Protein AF-A0A292IJL7-F1 (afdb_monomer_lite)

Radius of gyration: 14.27 Å; chains: 1; bounding box: 36×31×49 Å

Foldseek 3Di:
DPDLVLLVVLLVVLLVLLCVFQVDLVSLLVLLVQLLPDPALVPGPGDSVSLVSLLCSLPVVVCLVSSVVVLVVLLVVLVVAPALVRSSVCCVVDVSSSSSLSSNQSNLRHVPSNDDPCSVVSNVSSSVSSVRSVVVVVVVD

Sequence (141 aa):
MSQSKNYQSNIDQATIIFNKVCFEYRMKLDFIKEVYESDGVANMDYKLSDLQEMMRLVCDLKNSSEAKIYFKKNLKIISECDGTDDILALFKRDQRTIDEFCISYLTFKHSYDFEDPERSTLNKIQNTIAKQIIDFLHSDK

InterPro domains:
  IPR015271 Protein of unknown function DUF1951 [PF09188] (14-137)
  IPR035947 MG354-like superfamily [G3DSA:1.10.3960.10] (6-140)
  IPR035947 MG354-like superfamily [SSF110009] (7-138)

Organism: NCBI:txid572419

Secondary structure (DSSP, 8-state):
--HHHHHHHHHHHHHHHHHHH--SHHHHHHHHHHHHH-SSGGGSSS-HHHHHHHHHHHH-GGGHHHHHHHHHHHHHHHHTSSSHHHHHHHHHH-HHHHHHHHHHHHHHHH-TT---TTHHHHHHHHHHHHHHHHHHHHHT-

pLDDT: mean 86.85, std 11.65, range [41.47, 97.19]

Structure (mmCIF, N/CA/C/O backbone):
data_AF-A0A292IJL7-F1
#
_entry.id   AF-A0A292IJL7-F1
#
loop_
_atom_site.group_PDB
_atom_site.id
_atom_site.type_symbol
_atom_site.label_atom_id
_atom_site.label_alt_id
_atom_site.label_comp_id
_atom_site.label_asym_id
_atom_site.label_entity_id
_atom_site.label_seq_id
_atom_site.pdbx_PDB_ins_code
_atom_site.Cartn_x
_atom_site.Cartn_y
_atom_site.Cartn_z
_atom_site.occupancy
_atom_site.B_iso_or_equiv
_atom_site.auth_seq_id
_atom_site.auth_comp_id
_atom_site.auth_asym_id
_atom_site.auth_atom_id
_atom_site.pdbx_PDB_model_num
ATOM 1 N N . MET A 1 1 ? -6.123 -0.435 29.360 1.00 41.47 1 MET A N 1
ATOM 2 C CA . MET A 1 1 ? -5.298 -1.280 28.467 1.00 41.47 1 MET A CA 1
ATOM 3 C C . MET A 1 1 ? -6.218 -2.044 27.516 1.00 41.47 1 MET A C 1
ATOM 5 O O . MET A 1 1 ? -6.725 -3.073 27.936 1.00 41.47 1 MET A O 1
ATOM 9 N N . SER A 1 2 ? -6.484 -1.567 26.290 1.00 44.88 2 SER A N 1
ATOM 10 C CA . SER A 1 2 ? -7.103 -2.429 25.248 1.00 44.88 2 SER A CA 1
ATOM 11 C C . SER A 1 2 ? -7.140 -1.874 23.812 1.00 44.88 2 SER A C 1
ATOM 13 O O . SER A 1 2 ? -7.439 -2.659 22.919 1.00 44.88 2 SER A O 1
ATOM 15 N N . GLN A 1 3 ? -6.834 -0.596 23.546 1.00 48.75 3 GLN A N 1
ATOM 16 C CA . GLN A 1 3 ? -7.019 -0.027 22.195 1.00 48.75 3 GLN A CA 1
ATOM 17 C C . GLN A 1 3 ? -6.051 -0.625 21.153 1.00 48.75 3 GLN A C 1
ATOM 19 O O . GLN A 1 3 ? -6.509 -1.174 20.154 1.00 48.75 3 GLN A O 1
ATOM 24 N N . SER A 1 4 ? -4.757 -0.747 21.481 1.00 52.81 4 SER A N 1
ATOM 25 C CA . SER A 1 4 ? -3.749 -1.252 20.529 1.00 52.81 4 SER A CA 1
ATOM 26 C C . SER A 1 4 ? -3.939 -2.709 20.073 1.00 52.81 4 SER A C 1
ATOM 28 O O . SER A 1 4 ? -3.457 -3.086 19.007 1.00 52.81 4 SER A O 1
ATOM 30 N N . LYS A 1 5 ? -4.621 -3.557 20.864 1.00 57.44 5 LYS A N 1
ATOM 31 C CA . LYS A 1 5 ? -4.929 -4.944 20.461 1.00 57.44 5 LYS A CA 1
ATOM 32 C C . LYS A 1 5 ? -6.023 -4.998 19.392 1.00 57.44 5 LYS A C 1
ATOM 34 O O . LYS A 1 5 ? -6.044 -5.942 18.610 1.00 57.44 5 LYS A O 1
ATOM 39 N N . ASN A 1 6 ? -6.912 -4.005 19.362 1.00 70.94 6 ASN A N 1
ATOM 40 C CA . ASN A 1 6 ? -8.004 -3.942 18.397 1.00 70.94 6 ASN A CA 1
ATOM 41 C C . ASN A 1 6 ? -7.479 -3.533 17.013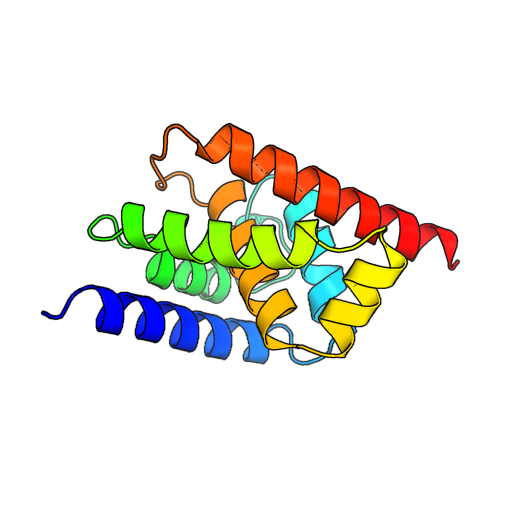 1.00 70.94 6 ASN A C 1
ATOM 43 O O . ASN A 1 6 ? -7.762 -4.195 16.020 1.00 70.94 6 ASN A O 1
ATOM 47 N N . TYR A 1 7 ? -6.599 -2.531 16.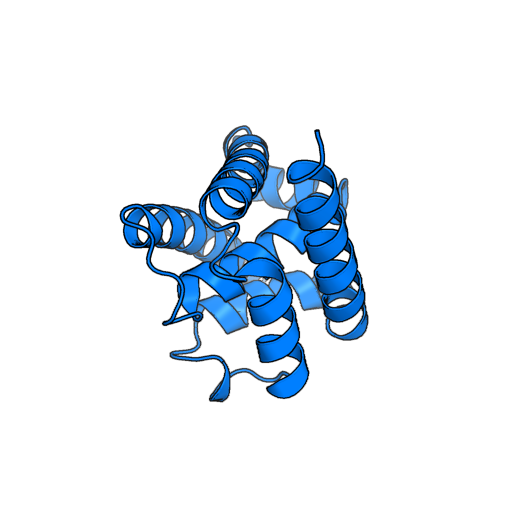958 1.00 80.00 7 TYR A N 1
ATOM 48 C CA . TYR A 1 7 ? -6.060 -2.063 15.683 1.00 80.00 7 TYR A CA 1
ATOM 49 C C . TYR A 1 7 ? -5.169 -3.092 14.974 1.00 80.00 7 TYR A C 1
ATOM 51 O O . TYR A 1 7 ? -5.310 -3.300 13.771 1.00 80.00 7 TYR A O 1
ATOM 59 N N . GLN A 1 8 ? -4.312 -3.810 15.714 1.00 83.44 8 GLN A N 1
ATOM 60 C CA . GLN A 1 8 ? -3.537 -4.915 15.133 1.00 83.44 8 GLN A CA 1
ATOM 61 C C . GLN A 1 8 ? -4.452 -5.995 14.538 1.00 83.44 8 GLN A C 1
ATOM 63 O O . GLN A 1 8 ? -4.216 -6.440 13.422 1.00 83.44 8 GLN A O 1
ATOM 68 N N . SER A 1 9 ? -5.521 -6.368 15.249 1.00 88.06 9 SER A N 1
ATOM 69 C CA . SER A 1 9 ? -6.512 -7.330 14.754 1.00 88.06 9 SER A CA 1
ATOM 70 C C . SER A 1 9 ? -7.187 -6.848 13.463 1.00 88.06 9 SER A C 1
ATOM 72 O O . SER A 1 9 ? -7.414 -7.647 12.558 1.00 88.06 9 SER A O 1
ATOM 74 N N . ASN A 1 10 ? -7.489 -5.553 13.347 1.00 89.31 10 ASN A N 1
ATOM 75 C CA . ASN A 1 10 ? -8.068 -4.989 12.126 1.00 89.31 10 ASN A CA 1
ATOM 76 C C . ASN A 1 10 ? -7.094 -5.035 10.944 1.00 89.31 10 ASN A C 1
ATOM 78 O O . ASN A 1 10 ? -7.500 -5.379 9.835 1.00 89.31 10 ASN A O 1
ATOM 82 N N . ILE A 1 11 ? -5.813 -4.738 11.178 1.00 89.62 11 ILE A N 1
ATOM 83 C CA . ILE A 1 11 ? -4.765 -4.872 10.159 1.00 89.62 11 ILE A CA 1
ATOM 84 C C . ILE A 1 11 ? -4.609 -6.330 9.730 1.00 89.62 11 ILE A C 1
ATOM 86 O O . ILE A 1 11 ? -4.537 -6.605 8.534 1.00 89.62 11 ILE A O 1
ATOM 90 N N . ASP A 1 12 ? -4.610 -7.270 10.674 1.00 91.12 12 ASP A N 1
ATOM 91 C CA . ASP A 1 12 ? -4.512 -8.697 10.365 1.00 91.12 12 ASP A CA 1
ATOM 92 C C . ASP A 1 12 ? -5.708 -9.150 9.503 1.00 91.12 12 ASP A C 1
ATOM 94 O O . ASP A 1 12 ? -5.531 -9.850 8.506 1.00 91.12 12 ASP A O 1
ATOM 98 N N . GLN A 1 13 ? -6.925 -8.689 9.814 1.00 93.12 13 GLN A N 1
ATOM 99 C CA . GLN A 1 13 ? -8.119 -8.967 9.005 1.00 93.12 13 GLN A CA 1
ATOM 100 C C . GLN A 1 13 ? -8.045 -8.339 7.608 1.00 93.12 13 GLN A C 1
ATOM 102 O O . GLN A 1 13 ? -8.325 -9.022 6.621 1.00 93.12 13 GLN A O 1
ATOM 107 N N . ALA A 1 14 ? -7.620 -7.078 7.501 1.00 93.75 14 ALA A N 1
ATOM 108 C CA . ALA A 1 14 ? -7.413 -6.417 6.214 1.00 93.75 14 ALA A CA 1
ATOM 109 C C . ALA A 1 14 ? -6.348 -7.146 5.377 1.00 93.75 14 ALA A C 1
ATOM 111 O O . ALA A 1 14 ? -6.524 -7.327 4.178 1.00 93.75 14 ALA A O 1
ATOM 112 N N . THR A 1 15 ? -5.298 -7.657 6.021 1.00 94.50 15 THR A N 1
ATOM 113 C CA . THR A 1 15 ? -4.228 -8.448 5.392 1.00 94.50 15 THR A CA 1
ATOM 114 C C . THR A 1 15 ? -4.729 -9.799 4.891 1.00 94.50 15 THR A C 1
ATOM 116 O O . THR A 1 15 ? -4.327 -10.251 3.820 1.00 94.50 15 THR A O 1
ATOM 119 N N . ILE A 1 16 ? -5.646 -10.443 5.617 1.00 95.56 16 ILE A N 1
ATOM 120 C CA . ILE A 1 16 ? -6.309 -11.671 5.158 1.00 95.56 16 ILE A CA 1
ATOM 121 C C . ILE A 1 16 ? -7.161 -11.399 3.913 1.00 95.56 16 ILE A C 1
ATOM 123 O O . ILE A 1 16 ? -7.168 -12.221 2.999 1.00 95.56 16 ILE A O 1
ATOM 127 N N . ILE A 1 17 ? -7.883 -10.276 3.862 1.00 96.25 17 ILE A N 1
ATOM 128 C CA . ILE A 1 17 ? -8.654 -9.888 2.670 1.00 96.25 17 ILE A CA 1
ATOM 129 C C . ILE A 1 17 ? -7.700 -9.582 1.514 1.00 96.25 17 ILE A C 1
ATOM 131 O O . ILE A 1 17 ? -7.849 -10.160 0.440 1.00 96.25 17 ILE A O 1
ATOM 135 N N . PHE A 1 18 ? -6.678 -8.760 1.755 1.00 97.19 18 PHE A N 1
ATOM 136 C CA . PHE A 1 18 ? -5.674 -8.396 0.761 1.00 97.19 18 PHE A CA 1
ATOM 137 C C . PHE A 1 18 ? -5.019 -9.627 0.133 1.00 97.19 18 PHE A C 1
ATOM 139 O O . PHE A 1 18 ? -5.021 -9.763 -1.083 1.00 97.19 18 PHE A O 1
ATOM 146 N N . ASN A 1 19 ? -4.547 -10.578 0.940 1.00 96.25 19 ASN A N 1
ATOM 147 C CA . ASN A 1 19 ? -3.881 -11.782 0.438 1.00 96.25 19 ASN A CA 1
ATOM 148 C C . ASN A 1 19 ? -4.827 -12.772 -0.268 1.00 96.25 19 ASN A C 1
ATOM 150 O O . ASN A 1 19 ? -4.348 -13.666 -0.961 1.00 96.25 19 ASN A O 1
ATOM 154 N N . LYS A 1 20 ? -6.156 -12.634 -0.140 1.00 95.06 20 LYS A N 1
ATOM 155 C CA . LYS A 1 20 ? -7.114 -13.363 -0.997 1.00 95.06 20 LYS A CA 1
ATOM 156 C C . LYS A 1 20 ? -7.229 -12.738 -2.386 1.00 95.06 20 LYS A C 1
ATOM 158 O O . LYS A 1 20 ? -7.506 -13.453 -3.343 1.00 95.06 20 LYS A O 1
ATOM 163 N N . VAL A 1 21 ? -7.049 -11.421 -2.476 1.00 93.06 21 VAL A N 1
ATOM 164 C CA . VAL A 1 21 ? -7.104 -10.654 -3.726 1.00 93.06 21 VAL A CA 1
ATOM 165 C C . VAL A 1 21 ? -5.757 -10.714 -4.455 1.00 93.06 21 VAL A C 1
ATOM 167 O O . VAL A 1 21 ? -5.718 -10.998 -5.646 1.00 93.06 21 VAL A O 1
ATOM 170 N N . CYS A 1 22 ? -4.658 -10.522 -3.725 1.00 94.81 22 CYS A N 1
ATOM 171 C CA . CYS A 1 22 ? -3.283 -10.460 -4.214 1.00 94.81 22 CYS A CA 1
ATOM 172 C C . CYS A 1 22 ? -2.430 -11.553 -3.553 1.00 94.81 22 CYS A C 1
ATOM 174 O O . CYS A 1 22 ? -1.640 -11.284 -2.648 1.00 94.81 22 CYS A O 1
ATOM 176 N N . PHE A 1 23 ? -2.604 -12.804 -3.985 1.00 91.88 23 PHE A N 1
ATOM 177 C CA . PHE A 1 23 ? -1.943 -13.959 -3.362 1.00 91.88 23 PHE A CA 1
ATOM 178 C C . PHE A 1 23 ? -0.491 -14.167 -3.829 1.00 91.88 23 PHE A C 1
ATOM 180 O O . PHE A 1 23 ? 0.302 -14.783 -3.117 1.00 91.88 23 PHE A O 1
ATOM 187 N N . GLU A 1 24 ? -0.112 -13.631 -4.993 1.00 93.69 24 GLU A N 1
ATOM 188 C CA . GLU A 1 24 ? 1.261 -13.676 -5.506 1.00 93.69 24 GLU A CA 1
ATOM 189 C C . GLU A 1 24 ? 2.000 -12.358 -5.292 1.00 93.69 24 GLU A C 1
ATOM 191 O O . GLU A 1 24 ? 1.431 -11.273 -5.397 1.00 93.69 24 GLU A O 1
ATOM 196 N N . TYR A 1 25 ? 3.318 -12.443 -5.092 1.00 92.69 25 TYR A N 1
ATOM 197 C CA . TYR A 1 25 ? 4.179 -11.268 -4.947 1.00 92.69 25 TYR A CA 1
ATOM 198 C C . TYR A 1 25 ? 4.036 -10.280 -6.114 1.00 92.69 25 TYR A C 1
ATOM 200 O O . TYR A 1 25 ? 3.972 -9.071 -5.897 1.00 92.69 25 TYR A O 1
ATOM 208 N N . ARG A 1 26 ? 3.932 -10.785 -7.351 1.00 93.00 26 ARG A N 1
ATOM 209 C CA . ARG A 1 26 ? 3.756 -9.936 -8.534 1.00 93.00 26 ARG A CA 1
ATOM 210 C C . ARG A 1 26 ? 2.449 -9.143 -8.479 1.00 93.00 26 ARG A C 1
ATOM 212 O O . ARG A 1 26 ? 2.479 -7.942 -8.724 1.00 93.00 26 ARG A O 1
ATOM 219 N N . MET A 1 27 ? 1.353 -9.779 -8.067 1.00 95.38 27 MET A N 1
ATOM 220 C CA . MET A 1 27 ? 0.052 -9.117 -7.919 1.00 95.38 27 MET A CA 1
ATOM 221 C C . MET A 1 27 ? 0.094 -7.991 -6.887 1.00 95.38 27 MET A C 1
ATOM 223 O O . MET A 1 27 ? -0.574 -6.982 -7.058 1.00 95.38 27 MET A O 1
ATOM 227 N N . LYS A 1 28 ? 0.905 -8.119 -5.830 1.00 96.31 28 LYS A N 1
ATOM 228 C CA . LYS A 1 28 ? 1.086 -7.046 -4.839 1.00 96.31 28 LYS A CA 1
ATOM 229 C C . LYS A 1 28 ? 1.794 -5.830 -5.441 1.00 96.31 28 LYS A C 1
ATOM 231 O O . LYS A 1 28 ? 1.426 -4.698 -5.148 1.00 96.31 28 LYS A O 1
ATOM 236 N N . LEU A 1 29 ? 2.777 -6.049 -6.314 1.00 95.69 29 LEU A N 1
ATOM 237 C CA . LEU A 1 29 ? 3.429 -4.960 -7.044 1.00 95.69 29 LEU A CA 1
ATOM 238 C C . LEU A 1 29 ? 2.486 -4.312 -8.068 1.00 95.69 29 LEU A C 1
ATOM 240 O O . LEU A 1 29 ? 2.439 -3.087 -8.165 1.00 95.69 29 LEU A O 1
ATOM 244 N N . ASP A 1 30 ? 1.699 -5.118 -8.783 1.00 94.88 30 ASP A N 1
ATOM 245 C CA . ASP A 1 30 ? 0.680 -4.613 -9.707 1.00 94.88 30 ASP A CA 1
ATOM 246 C C . ASP A 1 30 ? -0.424 -3.851 -8.946 1.00 94.88 30 ASP A C 1
ATOM 248 O O . ASP A 1 30 ? -0.880 -2.810 -9.399 1.00 94.88 30 ASP A O 1
ATOM 252 N N . PHE A 1 31 ? -0.777 -4.269 -7.728 1.00 96.75 31 PHE A N 1
ATOM 253 C CA . PHE A 1 31 ? -1.684 -3.527 -6.848 1.00 96.75 31 PHE A CA 1
ATOM 254 C C . PHE A 1 31 ? -1.150 -2.133 -6.489 1.00 96.75 31 PHE A C 1
ATOM 256 O O . PHE A 1 31 ? -1.900 -1.160 -6.531 1.00 96.75 31 PHE A O 1
ATOM 263 N N . ILE A 1 32 ? 0.143 -2.005 -6.165 1.00 96.44 32 ILE A N 1
ATOM 264 C CA . ILE A 1 32 ? 0.771 -0.696 -5.906 1.00 96.44 32 ILE A CA 1
ATOM 265 C C . ILE A 1 32 ? 0.642 0.210 -7.135 1.00 96.44 32 ILE A C 1
ATOM 267 O O . ILE A 1 32 ? 0.317 1.391 -6.994 1.00 96.44 32 ILE A O 1
ATOM 271 N N . LYS A 1 33 ? 0.857 -0.347 -8.331 1.00 95.00 33 LYS A N 1
ATOM 272 C CA . LYS A 1 33 ? 0.677 0.365 -9.598 1.00 95.00 33 LYS A CA 1
ATOM 273 C C . LYS A 1 33 ? -0.771 0.824 -9.792 1.00 95.00 33 LYS A C 1
ATOM 275 O O . LYS A 1 33 ? -0.998 2.005 -10.028 1.00 95.00 33 LYS A O 1
ATOM 280 N N . GLU A 1 34 ? -1.737 -0.068 -9.609 1.00 94.94 34 GLU A N 1
ATOM 281 C CA . GLU A 1 34 ? -3.168 0.235 -9.735 1.00 94.94 34 GLU A CA 1
ATOM 282 C C . GLU A 1 34 ? -3.610 1.357 -8.784 1.00 94.94 34 GLU A C 1
ATOM 284 O O . GLU A 1 34 ? -4.319 2.277 -9.192 1.00 94.94 34 GLU A O 1
ATOM 289 N N . VAL A 1 35 ? -3.147 1.340 -7.526 1.00 95.69 35 VAL A N 1
ATOM 290 C CA . VAL A 1 35 ? -3.434 2.418 -6.560 1.00 95.69 35 VAL A CA 1
ATOM 291 C C . VAL A 1 35 ? -2.811 3.748 -6.999 1.00 95.69 35 VAL A C 1
ATOM 293 O O . VAL A 1 35 ? -3.419 4.800 -6.785 1.00 95.69 35 VAL A O 1
ATOM 296 N N . TYR A 1 36 ? -1.612 3.713 -7.589 1.00 95.12 36 TYR A N 1
ATOM 297 C CA . TYR A 1 36 ? -0.899 4.901 -8.061 1.00 95.12 36 TYR A CA 1
ATOM 298 C C . TYR A 1 36 ? -1.577 5.552 -9.269 1.00 95.12 36 TYR A C 1
ATOM 300 O O . TYR A 1 36 ? -1.735 6.776 -9.282 1.00 95.12 36 TYR A O 1
ATOM 308 N N . GLU A 1 37 ? -1.963 4.741 -10.257 1.00 93.00 37 GLU A N 1
ATOM 309 C CA . GLU A 1 37 ? -2.478 5.184 -11.559 1.00 93.00 37 GLU A CA 1
ATOM 310 C C . GLU A 1 37 ? -3.981 5.490 -11.546 1.00 93.00 37 GLU A C 1
ATOM 312 O O . GLU A 1 37 ? -4.447 6.293 -12.352 1.00 93.00 37 GLU A O 1
ATOM 317 N N . SER A 1 38 ? -4.741 4.893 -10.625 1.00 92.06 38 SER A N 1
ATOM 318 C CA . SER A 1 38 ? -6.186 5.111 -10.540 1.00 92.06 38 SER A CA 1
ATOM 319 C C . SER A 1 38 ? -6.547 6.406 -9.811 1.00 92.06 38 SER A C 1
ATOM 321 O O . SER A 1 38 ? -6.018 6.703 -8.740 1.00 92.06 38 SER A O 1
ATOM 323 N N . ASP A 1 39 ? -7.562 7.110 -10.317 1.00 83.31 39 ASP A N 1
ATOM 324 C CA . ASP A 1 39 ? -8.177 8.281 -9.664 1.00 83.31 39 ASP A CA 1
ATOM 325 C C . ASP A 1 39 ? -9.240 7.914 -8.603 1.00 83.31 39 ASP A C 1
ATOM 327 O O . ASP A 1 39 ? -9.947 8.777 -8.083 1.00 83.31 39 ASP A O 1
ATOM 331 N N . GLY A 1 40 ? -9.373 6.627 -8.270 1.00 87.25 40 GLY A N 1
ATOM 332 C CA . GLY A 1 40 ? -10.291 6.138 -7.242 1.00 87.25 40 GLY A CA 1
ATOM 333 C C . GLY A 1 40 ? -10.442 4.618 -7.256 1.00 87.25 40 GLY A C 1
ATOM 334 O O . GLY A 1 40 ? -10.247 3.981 -8.288 1.00 87.25 40 GLY A O 1
ATOM 335 N N . VAL A 1 41 ? -10.870 4.035 -6.129 1.00 88.75 41 VAL A N 1
ATOM 336 C CA . VAL A 1 41 ? -11.074 2.574 -5.996 1.00 88.75 41 VAL A CA 1
ATOM 337 C C . VAL A 1 41 ? -12.093 1.982 -6.968 1.00 88.75 41 VAL A C 1
ATOM 339 O O . VAL A 1 41 ? -12.042 0.791 -7.248 1.00 88.75 41 VAL A O 1
ATOM 342 N N . ALA A 1 42 ? -13.021 2.790 -7.486 1.00 88.88 42 ALA A N 1
ATOM 343 C CA . ALA A 1 42 ? -14.011 2.342 -8.464 1.00 88.88 42 ALA A CA 1
ATOM 344 C C . ALA A 1 42 ? -13.411 2.069 -9.856 1.00 88.88 42 ALA A C 1
ATOM 346 O O . ALA A 1 42 ? -14.060 1.412 -10.663 1.00 88.88 42 ALA A O 1
ATOM 347 N N . ASN A 1 43 ? -12.201 2.572 -10.122 1.00 89.75 43 ASN A N 1
ATOM 348 C CA . ASN A 1 43 ? -11.510 2.438 -11.406 1.00 89.75 43 ASN A CA 1
ATOM 349 C C . ASN A 1 43 ? -10.407 1.370 -11.387 1.00 89.75 43 ASN A C 1
ATOM 351 O O . ASN A 1 43 ? -9.760 1.173 -12.407 1.00 89.75 43 ASN A O 1
ATOM 355 N N . MET A 1 44 ? -10.175 0.721 -10.244 1.00 92.62 44 MET A N 1
ATOM 356 C CA . MET A 1 44 ? -9.160 -0.323 -10.114 1.00 92.62 44 MET A CA 1
ATOM 357 C C . MET A 1 44 ? -9.713 -1.679 -10.571 1.00 92.62 44 MET A C 1
ATOM 359 O O . MET A 1 44 ? -10.890 -1.972 -10.351 1.00 92.62 44 MET A O 1
ATOM 363 N N . ASP A 1 45 ? -8.846 -2.560 -11.070 1.00 90.81 45 ASP A N 1
ATOM 364 C CA . ASP A 1 45 ? -9.199 -3.914 -11.547 1.00 90.81 45 ASP A CA 1
ATOM 365 C C . ASP A 1 45 ? -9.545 -4.934 -10.428 1.00 90.81 45 ASP A C 1
ATOM 367 O O . ASP A 1 45 ? -9.471 -6.154 -10.602 1.00 90.81 45 ASP A O 1
ATOM 371 N N . TYR A 1 46 ? -9.968 -4.455 -9.255 1.00 92.75 46 TYR A N 1
ATOM 372 C CA . TYR A 1 46 ? -10.309 -5.277 -8.093 1.00 92.75 46 TYR A CA 1
ATOM 373 C C . TYR A 1 46 ? -11.766 -5.090 -7.676 1.00 92.75 46 TYR A C 1
ATOM 375 O O . TYR A 1 46 ? -12.406 -4.071 -7.934 1.00 92.75 46 TYR A O 1
ATOM 383 N N . LYS A 1 47 ? -12.312 -6.080 -6.961 1.00 93.94 47 LYS A N 1
ATOM 384 C CA . LYS A 1 47 ? -13.671 -5.988 -6.420 1.00 93.94 47 LYS A CA 1
ATOM 385 C C . LYS A 1 47 ? -13.773 -4.819 -5.444 1.00 93.94 47 LYS A C 1
ATOM 387 O O . LYS A 1 47 ? -13.182 -4.848 -4.365 1.00 93.94 47 LYS A O 1
ATOM 392 N N . LEU A 1 48 ? -14.609 -3.842 -5.789 1.00 93.00 48 LEU A N 1
ATOM 393 C CA . LEU A 1 48 ? -14.837 -2.645 -4.980 1.00 93.00 48 LEU A CA 1
ATOM 394 C C . LEU A 1 48 ? -15.208 -2.970 -3.523 1.00 93.00 48 LEU A C 1
ATOM 396 O O . LEU A 1 48 ? -14.725 -2.301 -2.613 1.00 93.00 48 LEU A O 1
ATOM 400 N N . SER A 1 49 ? -16.009 -4.016 -3.293 1.00 93.75 49 SER A N 1
ATOM 401 C CA . SER A 1 49 ? -16.399 -4.450 -1.945 1.00 93.75 49 SER A CA 1
ATOM 402 C C . SER A 1 49 ? -15.204 -4.847 -1.079 1.00 93.75 49 SER A C 1
ATOM 404 O O . SER A 1 49 ? -15.176 -4.523 0.104 1.00 93.75 49 SER A O 1
ATOM 406 N N . ASP A 1 50 ? -14.208 -5.516 -1.664 1.00 95.12 50 ASP A N 1
ATOM 407 C CA . ASP A 1 50 ? -13.026 -5.980 -0.937 1.00 95.12 50 ASP A CA 1
ATOM 408 C C . ASP A 1 50 ? -12.108 -4.793 -0.613 1.00 95.12 50 ASP A C 1
ATOM 410 O O . ASP A 1 50 ? -11.607 -4.679 0.506 1.00 95.12 50 ASP A O 1
ATOM 414 N N . LEU A 1 51 ? -11.955 -3.855 -1.559 1.00 94.56 51 LEU A N 1
ATOM 415 C CA . LEU A 1 51 ? -11.207 -2.609 -1.355 1.00 94.56 51 LEU A CA 1
ATOM 416 C C . LEU A 1 51 ? -11.827 -1.746 -0.248 1.00 94.56 51 LEU A C 1
ATOM 418 O O . LEU A 1 51 ? -11.125 -1.267 0.644 1.00 94.56 51 LEU A O 1
ATOM 422 N N . GLN A 1 52 ? -13.147 -1.561 -0.294 1.00 92.06 52 GLN A N 1
ATOM 423 C CA . GLN A 1 52 ? -13.884 -0.790 0.704 1.00 92.06 52 GLN A CA 1
ATOM 424 C C . GLN A 1 52 ? -13.811 -1.435 2.084 1.00 92.06 52 GLN A C 1
ATOM 426 O O . GLN A 1 52 ? -13.617 -0.725 3.068 1.00 92.06 52 GLN A O 1
ATOM 431 N N . GLU A 1 53 ? -13.910 -2.761 2.170 1.00 92.56 53 GLU A N 1
ATOM 432 C CA . GLU A 1 53 ? -13.808 -3.472 3.442 1.00 92.56 53 GLU A CA 1
ATOM 433 C C . GLU A 1 53 ? -12.409 -3.342 4.061 1.00 92.56 53 GLU A C 1
ATOM 435 O O . GLU A 1 53 ? -12.298 -3.040 5.250 1.00 92.56 53 GLU A O 1
ATOM 440 N N . MET A 1 54 ? -11.339 -3.477 3.265 1.00 93.12 54 MET A N 1
ATOM 441 C CA . MET A 1 54 ? -9.967 -3.247 3.741 1.00 93.12 54 MET A CA 1
ATOM 442 C C . MET A 1 54 ? -9.793 -1.832 4.300 1.00 93.12 54 MET A C 1
ATOM 444 O O . MET A 1 54 ? -9.293 -1.670 5.414 1.00 93.12 54 MET A O 1
ATOM 448 N N . MET A 1 55 ? -10.245 -0.810 3.563 1.00 90.50 55 MET A N 1
ATOM 449 C CA . MET A 1 55 ? -10.183 0.576 4.036 1.00 90.50 55 MET A CA 1
ATOM 450 C C . MET A 1 55 ? -11.030 0.777 5.295 1.00 90.50 55 MET A C 1
ATOM 452 O O . MET A 1 55 ? -10.573 1.417 6.234 1.00 90.50 55 MET A O 1
ATOM 456 N N . ARG A 1 56 ? -12.235 0.198 5.365 1.00 88.81 56 ARG A N 1
ATOM 457 C CA . ARG A 1 56 ? -13.143 0.322 6.516 1.00 88.81 56 ARG A CA 1
ATOM 458 C C . ARG A 1 56 ? -12.539 -0.244 7.800 1.00 88.81 56 ARG A C 1
ATOM 460 O O . ARG A 1 56 ? -12.661 0.384 8.848 1.00 88.81 56 ARG A O 1
ATOM 467 N N . LEU A 1 57 ? -11.889 -1.408 7.729 1.00 89.06 57 LEU A N 1
ATOM 468 C CA . LEU A 1 57 ? -11.238 -2.041 8.885 1.00 89.06 57 LEU A CA 1
ATOM 469 C C . LEU A 1 57 ? -10.146 -1.146 9.488 1.00 89.06 57 LEU A C 1
ATOM 471 O O . LEU A 1 57 ? -9.959 -1.100 10.704 1.00 89.06 57 LEU A O 1
ATOM 475 N N . VAL A 1 58 ? -9.446 -0.416 8.626 1.00 85.50 58 VAL A N 1
ATOM 476 C CA . VAL A 1 58 ? -8.274 0.392 8.962 1.00 85.50 58 VAL A CA 1
ATOM 477 C C . VAL A 1 58 ? -8.638 1.836 9.327 1.00 85.50 58 VAL A C 1
ATOM 479 O O . VAL A 1 58 ? -8.034 2.419 10.224 1.00 85.50 58 VAL A O 1
ATOM 482 N N . CYS A 1 59 ? -9.627 2.419 8.650 1.00 78.88 59 CYS A N 1
ATOM 483 C CA . CYS A 1 59 ? -10.060 3.807 8.820 1.00 78.88 59 CYS A CA 1
ATOM 484 C C . CYS A 1 59 ? -11.097 4.025 9.916 1.00 78.88 59 CYS A C 1
ATOM 486 O O . CYS A 1 59 ? -11.572 5.154 10.021 1.00 78.88 59 CYS A O 1
ATOM 488 N N . ASP A 1 60 ? -11.485 3.009 10.699 1.00 72.50 60 ASP A N 1
ATOM 489 C CA . ASP A 1 60 ? -12.480 3.191 11.763 1.00 72.50 60 ASP A CA 1
ATOM 490 C C . ASP A 1 60 ? -12.108 4.419 12.616 1.00 72.50 60 ASP A C 1
ATOM 492 O O . ASP A 1 60 ? -11.087 4.429 13.313 1.00 72.50 60 ASP A O 1
ATOM 496 N N . LEU A 1 61 ? -12.922 5.479 12.492 1.00 57.75 61 LEU A N 1
ATOM 497 C CA . LEU A 1 61 ? -12.612 6.863 12.882 1.00 57.75 61 LEU A CA 1
ATOM 498 C C . LEU A 1 61 ? -12.208 6.998 14.355 1.00 57.75 61 LEU 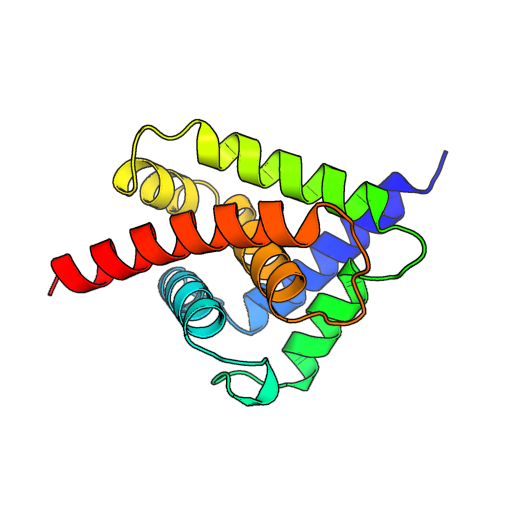A C 1
ATOM 500 O O . LEU A 1 61 ? -11.586 7.978 14.754 1.00 57.75 61 LEU A O 1
ATOM 504 N N . LYS A 1 62 ? -12.525 5.992 15.172 1.00 60.91 62 LYS A N 1
ATOM 505 C CA . LYS A 1 62 ? -12.120 5.910 16.577 1.00 60.91 62 LYS A CA 1
ATOM 506 C C . LYS A 1 62 ? -10.606 5.757 16.776 1.00 60.91 62 LYS A C 1
ATOM 508 O O . LYS A 1 62 ? -10.132 6.082 17.861 1.00 60.91 62 LYS A O 1
ATOM 513 N N . ASN A 1 63 ? -9.858 5.290 15.769 1.00 66.00 63 ASN A N 1
ATOM 514 C CA . ASN A 1 63 ? -8.463 4.849 15.913 1.00 66.00 63 ASN A CA 1
ATOM 515 C C . ASN A 1 63 ? -7.480 5.487 14.902 1.00 66.00 63 ASN A C 1
ATOM 517 O O . ASN A 1 63 ? -6.413 4.925 14.652 1.00 66.00 63 ASN A O 1
ATOM 521 N N . SER A 1 64 ? -7.784 6.659 14.326 1.00 69.31 64 SER A N 1
ATOM 522 C CA . SER A 1 64 ? -6.935 7.299 13.293 1.00 69.31 64 SER A CA 1
ATOM 523 C C . SER A 1 64 ? -5.472 7.514 13.724 1.00 69.31 64 SER A C 1
ATOM 525 O O . SER A 1 64 ? -4.543 7.366 12.926 1.00 69.31 64 SER A O 1
ATOM 527 N N . SER A 1 65 ? -5.238 7.787 15.010 1.00 77.19 65 SER A N 1
ATOM 528 C CA . SER A 1 65 ? -3.897 7.933 15.584 1.00 77.19 65 SER A CA 1
ATOM 529 C C . SER A 1 65 ? -3.109 6.618 15.613 1.00 77.19 65 SER A C 1
ATOM 531 O O . SER A 1 65 ? -1.914 6.621 15.304 1.00 77.19 65 SER A O 1
ATOM 533 N N . GLU A 1 66 ? -3.757 5.496 15.935 1.00 78.62 66 GLU A N 1
ATOM 534 C CA . GLU A 1 66 ? -3.141 4.164 15.912 1.00 78.62 66 GLU A CA 1
ATOM 535 C C . GLU A 1 66 ? -2.807 3.755 14.477 1.00 78.62 66 GLU A C 1
ATOM 537 O O . GLU A 1 66 ? -1.702 3.265 14.227 1.00 78.62 66 GLU A O 1
ATOM 542 N N . ALA A 1 67 ? -3.691 4.080 13.527 1.00 78.31 67 ALA A N 1
ATOM 543 C CA . ALA A 1 67 ? -3.433 3.886 12.108 1.00 78.31 67 ALA A CA 1
ATOM 544 C C . ALA A 1 67 ? -2.182 4.608 11.638 1.00 78.31 67 ALA A C 1
ATOM 546 O O . ALA A 1 67 ? -1.271 3.995 11.076 1.00 78.31 67 ALA A O 1
ATOM 547 N N . LYS A 1 68 ? -2.069 5.895 11.967 1.00 80.06 68 LYS A N 1
ATOM 548 C CA . LYS A 1 68 ? -0.881 6.674 11.633 1.00 80.06 68 LYS A CA 1
ATOM 549 C C . LYS A 1 68 ? 0.390 6.089 12.248 1.00 80.06 68 LYS A C 1
ATOM 551 O O . LYS A 1 68 ? 1.403 5.993 11.559 1.00 80.06 68 LYS A O 1
ATOM 556 N N . ILE A 1 69 ? 0.366 5.720 13.530 1.00 83.94 69 ILE A N 1
ATOM 557 C CA . ILE A 1 69 ? 1.536 5.147 14.217 1.00 83.94 69 ILE A CA 1
ATOM 558 C C . ILE A 1 69 ? 1.979 3.856 13.526 1.00 83.94 69 ILE A C 1
ATOM 560 O O . ILE A 1 69 ? 3.171 3.672 13.270 1.00 83.94 69 ILE A O 1
ATOM 564 N N . TYR A 1 70 ? 1.021 2.993 13.194 1.00 84.31 70 TYR A N 1
ATOM 565 C CA . TYR A 1 70 ? 1.286 1.734 12.518 1.00 84.31 70 TYR A CA 1
ATOM 566 C C . TYR A 1 70 ? 1.931 1.954 11.148 1.00 84.31 70 TYR A C 1
ATOM 568 O O . TYR A 1 70 ? 2.997 1.414 10.854 1.00 84.31 70 TYR A O 1
ATOM 576 N N . PHE A 1 71 ? 1.339 2.826 10.33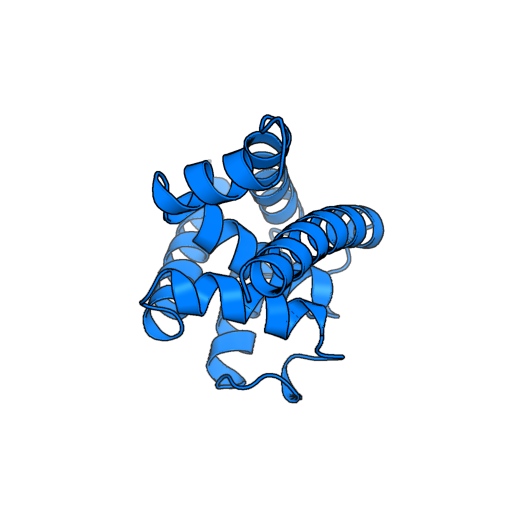4 1.00 84.50 71 PHE A N 1
ATOM 577 C CA . PHE A 1 71 ? 1.826 3.091 8.985 1.00 84.50 71 PHE A CA 1
ATOM 578 C C . PHE A 1 71 ? 3.162 3.821 8.962 1.00 84.50 71 PHE A C 1
ATOM 580 O O . PHE A 1 71 ? 4.032 3.478 8.166 1.00 84.50 71 PHE A O 1
ATOM 587 N N . LYS A 1 72 ? 3.397 4.751 9.892 1.00 88.12 72 LYS A N 1
ATOM 588 C CA . LYS A 1 72 ? 4.716 5.375 10.053 1.00 88.12 72 LYS A CA 1
ATOM 589 C C . LYS A 1 72 ? 5.793 4.361 10.423 1.00 88.12 72 LYS A C 1
ATOM 591 O O . LYS A 1 72 ? 6.929 4.517 9.987 1.00 88.12 72 LYS A O 1
ATOM 596 N N . LYS A 1 73 ? 5.464 3.328 11.204 1.00 90.38 73 LYS A N 1
ATOM 597 C CA . LYS A 1 73 ? 6.411 2.253 11.522 1.00 90.38 73 LYS A CA 1
ATOM 598 C C . LYS A 1 73 ? 6.785 1.459 10.269 1.00 90.38 73 LYS A C 1
ATOM 600 O O . LYS A 1 73 ? 7.970 1.227 10.059 1.00 90.38 73 LYS A O 1
ATOM 605 N N . ASN A 1 74 ? 5.808 1.096 9.439 1.00 91.81 74 ASN A N 1
ATOM 606 C CA . ASN A 1 74 ? 6.057 0.408 8.171 1.00 91.81 74 ASN A CA 1
ATOM 607 C C . ASN A 1 74 ? 6.906 1.275 7.216 1.00 91.81 74 ASN A C 1
ATOM 609 O O . ASN A 1 74 ? 7.956 0.836 6.756 1.00 91.81 74 ASN A O 1
ATOM 613 N N . LEU A 1 75 ? 6.538 2.549 7.031 1.00 91.50 75 LEU A N 1
ATOM 614 C CA . LEU A 1 75 ? 7.312 3.491 6.214 1.00 91.50 75 LEU A CA 1
ATOM 615 C C . LEU A 1 75 ? 8.733 3.707 6.737 1.00 91.50 75 LEU A C 1
ATOM 617 O O . LEU A 1 75 ? 9.646 3.869 5.935 1.00 91.50 75 LEU A O 1
ATOM 621 N N . LYS A 1 76 ? 8.937 3.689 8.059 1.00 92.38 76 LYS A N 1
ATOM 622 C CA . LYS A 1 76 ? 10.275 3.789 8.645 1.00 92.38 76 LYS A CA 1
ATOM 623 C C . LYS A 1 76 ? 11.163 2.620 8.209 1.00 92.38 76 LYS A C 1
ATOM 625 O O . LYS A 1 76 ? 12.283 2.864 7.783 1.00 92.38 76 LYS A O 1
ATOM 630 N N . ILE A 1 77 ? 10.648 1.389 8.258 1.00 93.19 77 ILE A N 1
ATOM 631 C CA . ILE A 1 77 ? 11.382 0.191 7.814 1.00 93.19 77 ILE A CA 1
ATOM 632 C C . ILE A 1 77 ? 11.758 0.318 6.330 1.00 93.19 77 ILE A C 1
ATOM 634 O O . ILE A 1 77 ? 12.889 0.038 5.951 1.00 93.19 77 ILE A O 1
ATOM 638 N N . ILE A 1 78 ? 10.832 0.792 5.492 1.00 93.00 78 ILE A N 1
ATOM 639 C CA . ILE A 1 78 ? 11.090 0.997 4.058 1.00 93.00 78 ILE A CA 1
ATOM 640 C C . ILE A 1 78 ? 12.122 2.113 3.836 1.00 93.00 78 ILE A C 1
ATOM 642 O O . ILE A 1 78 ? 12.994 1.981 2.986 1.00 93.00 78 ILE A O 1
ATOM 646 N N . SER A 1 79 ? 12.067 3.194 4.619 1.00 88.06 79 SER A N 1
ATOM 647 C CA . SER A 1 79 ? 12.991 4.332 4.497 1.00 88.06 79 SER A CA 1
ATOM 648 C C . SER A 1 79 ? 14.436 4.028 4.899 1.00 88.06 79 SER A C 1
ATOM 650 O O . SER A 1 79 ? 15.315 4.837 4.627 1.00 88.06 79 SER A O 1
ATOM 652 N N . GLU A 1 80 ? 14.677 2.891 5.555 1.00 91.56 80 GLU A N 1
ATOM 653 C CA . GLU A 1 80 ? 16.019 2.398 5.889 1.00 91.56 80 GLU A CA 1
ATOM 654 C C . GLU A 1 80 ? 16.687 1.667 4.705 1.00 91.56 80 GLU A C 1
ATOM 656 O O . GLU A 1 80 ? 17.829 1.239 4.829 1.00 91.56 80 GLU A O 1
ATOM 661 N N . CYS A 1 81 ? 15.993 1.507 3.571 1.00 92.81 81 CYS A N 1
ATOM 662 C CA . CYS A 1 81 ? 16.545 0.927 2.345 1.00 92.81 81 CYS A CA 1
ATOM 663 C C . CYS A 1 81 ? 17.323 1.977 1.532 1.00 92.81 81 CYS A C 1
ATOM 665 O O . CYS A 1 81 ? 16.845 3.102 1.370 1.00 92.81 81 CYS A O 1
ATOM 667 N N . ASP A 1 82 ? 18.464 1.596 0.947 1.00 86.31 82 ASP A N 1
ATOM 668 C CA . ASP A 1 82 ? 19.341 2.526 0.216 1.00 86.31 82 ASP A CA 1
ATOM 669 C C . ASP A 1 82 ? 18.882 2.776 -1.238 1.00 86.31 82 ASP A C 1
ATOM 671 O O . ASP A 1 82 ? 19.417 3.643 -1.934 1.00 86.31 82 ASP A O 1
ATOM 675 N N . GLY A 1 83 ? 17.857 2.059 -1.711 1.00 89.06 83 GLY A N 1
ATOM 676 C CA . GLY A 1 83 ? 17.288 2.232 -3.047 1.00 89.06 83 GLY A CA 1
ATOM 677 C C . GLY A 1 83 ? 16.144 1.270 -3.367 1.00 89.06 83 GLY A C 1
ATOM 678 O O . GLY A 1 83 ? 15.734 0.460 -2.536 1.00 89.06 83 GLY A O 1
ATOM 679 N N . THR A 1 84 ? 15.622 1.347 -4.596 1.00 91.75 84 THR A N 1
ATOM 680 C CA . THR A 1 84 ? 14.494 0.513 -5.047 1.00 91.75 84 THR A CA 1
ATOM 681 C C . THR A 1 84 ? 14.800 -0.983 -4.973 1.00 91.75 84 THR A C 1
ATOM 683 O O . THR A 1 84 ? 13.942 -1.747 -4.538 1.00 91.75 84 THR A O 1
ATOM 686 N N . ASP A 1 85 ? 16.015 -1.404 -5.336 1.00 92.00 85 ASP A N 1
ATOM 687 C CA . ASP A 1 85 ? 16.438 -2.809 -5.255 1.00 92.00 85 ASP A CA 1
ATOM 688 C C . ASP A 1 85 ? 16.326 -3.361 -3.829 1.00 92.00 85 ASP A C 1
ATOM 690 O O . ASP A 1 85 ? 15.791 -4.452 -3.616 1.00 92.00 85 ASP A O 1
ATOM 694 N N . ASP A 1 86 ? 16.748 -2.570 -2.842 1.00 94.06 86 ASP A N 1
ATOM 695 C CA . ASP A 1 86 ? 16.663 -2.925 -1.426 1.00 94.06 86 ASP A CA 1
ATOM 696 C C . ASP A 1 86 ? 15.216 -2.974 -0.938 1.00 94.06 86 ASP A C 1
ATOM 698 O O . ASP A 1 86 ? 14.850 -3.888 -0.196 1.00 94.06 86 ASP A O 1
ATOM 702 N N . ILE A 1 87 ? 14.364 -2.051 -1.397 1.00 94.44 87 ILE A N 1
ATOM 703 C CA . ILE A 1 87 ? 12.924 -2.070 -1.101 1.00 94.44 87 ILE A CA 1
ATOM 704 C C . ILE A 1 87 ? 12.290 -3.353 -1.656 1.00 94.44 87 ILE A C 1
ATOM 706 O O . ILE A 1 87 ? 11.541 -4.040 -0.958 1.00 94.44 87 ILE A O 1
ATOM 710 N N . LEU A 1 88 ? 12.611 -3.726 -2.896 1.00 93.69 88 LEU A N 1
ATOM 711 C CA . LEU A 1 88 ? 12.094 -4.946 -3.515 1.00 93.69 88 LEU A CA 1
ATOM 712 C C . LEU A 1 88 ? 12.626 -6.204 -2.820 1.00 93.69 88 LEU A C 1
ATOM 714 O O . LEU A 1 88 ? 11.865 -7.150 -2.596 1.00 93.69 88 LEU A O 1
ATOM 718 N N . ALA A 1 89 ? 13.902 -6.220 -2.429 1.00 94.44 89 ALA A N 1
ATOM 719 C CA . ALA A 1 89 ? 14.495 -7.301 -1.649 1.00 94.44 89 ALA A CA 1
ATOM 720 C C . ALA A 1 89 ? 13.839 -7.431 -0.264 1.00 94.44 89 ALA A C 1
ATOM 722 O O . ALA A 1 89 ? 13.511 -8.545 0.159 1.00 94.44 89 ALA A O 1
ATOM 723 N N . LEU A 1 90 ? 13.579 -6.308 0.413 1.00 95.38 90 LEU A N 1
ATOM 724 C CA . LEU A 1 90 ? 12.827 -6.250 1.664 1.00 95.38 90 LEU A CA 1
ATOM 725 C C . LEU A 1 90 ? 11.430 -6.846 1.480 1.00 95.38 90 LEU A C 1
ATOM 727 O O . LEU A 1 90 ? 11.054 -7.735 2.239 1.00 95.38 90 LEU A O 1
ATOM 731 N N . PHE A 1 91 ? 10.694 -6.428 0.451 1.00 95.19 91 PHE A N 1
ATOM 732 C CA . PHE A 1 91 ? 9.345 -6.929 0.180 1.00 95.19 91 PHE A CA 1
ATOM 733 C C . PHE A 1 91 ? 9.317 -8.420 -0.171 1.00 95.19 91 PHE A C 1
ATOM 735 O O . PHE A 1 91 ? 8.367 -9.118 0.181 1.00 95.19 91 PHE A O 1
ATOM 742 N N . LYS A 1 92 ? 10.350 -8.942 -0.846 1.00 93.38 92 LYS A N 1
ATOM 743 C CA . LYS A 1 92 ? 10.483 -10.387 -1.095 1.00 93.38 92 LYS A CA 1
ATOM 744 C C . LYS A 1 92 ? 10.733 -11.156 0.201 1.00 93.38 92 LYS A C 1
ATOM 746 O O . LYS A 1 92 ? 10.104 -12.190 0.416 1.00 93.38 92 LYS A O 1
ATOM 751 N N . ARG A 1 93 ? 11.634 -10.653 1.052 1.00 94.81 93 ARG A N 1
ATOM 752 C CA . ARG A 1 93 ? 12.033 -11.290 2.318 1.00 94.81 93 ARG A CA 1
ATOM 753 C C . ARG A 1 93 ? 10.937 -11.232 3.382 1.00 94.81 93 ARG A C 1
ATOM 755 O O . ARG A 1 93 ? 10.787 -12.186 4.138 1.00 94.81 93 ARG A O 1
ATOM 762 N N . ASP A 1 94 ? 10.206 -10.127 3.454 1.00 94.44 94 ASP A N 1
ATOM 763 C CA . ASP A 1 94 ? 9.156 -9.888 4.438 1.00 94.44 94 ASP A CA 1
ATOM 764 C C . ASP A 1 94 ? 7.844 -9.490 3.750 1.00 94.44 94 ASP A C 1
ATOM 766 O O . ASP A 1 94 ? 7.563 -8.317 3.493 1.00 94.44 94 ASP A O 1
ATOM 770 N N . GLN A 1 95 ? 7.019 -10.506 3.480 1.00 92.56 95 GLN A N 1
ATOM 771 C CA . GLN A 1 95 ? 5.711 -10.336 2.844 1.00 92.56 95 GLN A CA 1
ATOM 772 C C . GLN A 1 95 ? 4.776 -9.436 3.654 1.00 92.56 95 GLN A C 1
ATOM 774 O O . GLN A 1 95 ? 3.959 -8.722 3.082 1.00 92.56 95 GLN A O 1
ATOM 779 N N . ARG A 1 96 ? 4.920 -9.415 4.981 1.00 92.62 96 ARG A N 1
ATOM 780 C CA . ARG A 1 96 ? 4.079 -8.579 5.833 1.00 92.62 96 ARG A CA 1
ATOM 781 C C . ARG A 1 96 ? 4.326 -7.097 5.568 1.00 92.62 96 ARG A C 1
ATOM 783 O O . ARG A 1 96 ? 3.381 -6.316 5.551 1.00 92.62 96 ARG A O 1
ATOM 790 N N . THR A 1 97 ? 5.577 -6.717 5.312 1.00 94.50 97 THR A N 1
ATOM 791 C CA . THR A 1 97 ? 5.920 -5.324 5.019 1.00 94.50 97 THR A CA 1
ATOM 792 C C . THR A 1 97 ? 5.223 -4.823 3.746 1.00 94.50 97 THR A C 1
ATOM 794 O O . THR A 1 97 ? 4.664 -3.726 3.775 1.00 94.50 97 THR A O 1
ATOM 797 N N . ILE A 1 98 ? 5.200 -5.609 2.659 1.00 96.00 98 ILE A N 1
ATOM 798 C CA . ILE A 1 98 ? 4.507 -5.218 1.416 1.00 96.00 98 ILE A CA 1
ATOM 799 C C . ILE A 1 98 ? 2.982 -5.243 1.567 1.00 96.00 98 ILE A C 1
ATOM 801 O O . ILE A 1 98 ? 2.315 -4.354 1.041 1.00 96.00 98 ILE A O 1
ATOM 805 N N . ASP A 1 99 ? 2.427 -6.199 2.314 1.00 95.75 99 ASP A N 1
ATOM 806 C CA . ASP A 1 99 ? 0.981 -6.277 2.562 1.00 95.75 99 ASP A CA 1
ATOM 807 C C . ASP A 1 99 ? 0.480 -5.021 3.276 1.00 95.75 99 ASP A C 1
ATOM 809 O O . ASP A 1 99 ? -0.464 -4.358 2.841 1.00 95.75 99 ASP A O 1
ATOM 813 N N . GLU A 1 100 ? 1.175 -4.649 4.350 1.00 93.38 100 GLU A N 1
ATOM 814 C CA . GLU A 1 100 ? 0.880 -3.448 5.121 1.00 93.38 100 GLU A CA 1
ATOM 815 C C . GLU A 1 100 ? 1.078 -2.178 4.293 1.00 93.38 100 GLU A C 1
ATOM 817 O O . GLU A 1 100 ? 0.256 -1.262 4.379 1.00 93.38 100 GLU A O 1
ATOM 822 N N . PHE A 1 101 ? 2.125 -2.125 3.461 1.00 95.31 101 PHE A N 1
ATOM 823 C CA . PHE A 1 101 ? 2.333 -1.013 2.541 1.00 95.31 101 PHE A CA 1
ATOM 824 C C . PHE A 1 101 ? 1.145 -0.868 1.581 1.00 95.31 101 PHE A C 1
ATOM 826 O O . PHE A 1 101 ? 0.586 0.224 1.488 1.00 95.31 101 PHE A O 1
ATOM 833 N N . CYS A 1 102 ? 0.696 -1.953 0.943 1.00 96.12 102 CYS A N 1
ATOM 834 C CA . CYS A 1 102 ? -0.431 -1.942 0.005 1.00 96.12 102 CYS A CA 1
ATOM 835 C C . CYS A 1 102 ? -1.724 -1.447 0.663 1.00 96.12 102 CYS A C 1
ATOM 837 O O . CYS A 1 102 ? -2.382 -0.544 0.143 1.00 96.12 102 CYS A O 1
ATOM 839 N N . ILE A 1 103 ? -2.056 -1.982 1.840 1.00 93.88 103 ILE A N 1
ATOM 840 C CA . ILE A 1 103 ? -3.253 -1.588 2.594 1.00 93.88 103 ILE A CA 1
ATOM 841 C C . ILE A 1 103 ? -3.170 -0.117 3.005 1.00 93.88 103 ILE A C 1
ATOM 843 O O . ILE A 1 103 ? -4.128 0.639 2.827 1.00 93.88 103 ILE A O 1
ATOM 847 N N . SER A 1 104 ? -2.015 0.312 3.521 1.00 91.31 104 SER A N 1
ATOM 848 C CA . SER A 1 104 ? -1.799 1.704 3.911 1.00 91.31 104 SER A CA 1
ATOM 849 C C . SER A 1 104 ? -1.944 2.642 2.717 1.00 91.31 104 SER A C 1
ATOM 851 O O . SER A 1 104 ? -2.570 3.694 2.827 1.00 91.31 104 SER A O 1
ATOM 853 N N . TYR A 1 105 ? -1.406 2.257 1.562 1.00 94.12 105 TYR A N 1
ATOM 854 C CA . TYR A 1 105 ? -1.378 3.107 0.388 1.00 94.12 105 TYR A CA 1
ATOM 855 C C . TYR A 1 105 ? -2.769 3.261 -0.223 1.00 94.12 105 TYR A C 1
ATOM 857 O O . TYR A 1 105 ? -3.200 4.393 -0.441 1.00 94.12 105 TYR A O 1
ATOM 865 N N . LEU A 1 106 ? -3.512 2.155 -0.370 1.00 93.50 106 LEU A N 1
ATOM 866 C CA . LEU A 1 106 ? -4.935 2.170 -0.728 1.00 93.50 106 LEU A CA 1
ATOM 867 C C . LEU A 1 106 ? -5.704 3.153 0.164 1.00 93.50 106 LEU A C 1
ATOM 869 O O . LEU A 1 106 ? -6.440 4.011 -0.319 1.00 93.50 106 LEU A O 1
ATOM 873 N N . THR A 1 107 ? -5.475 3.050 1.471 1.00 89.12 107 THR A N 1
ATOM 874 C CA . THR A 1 107 ? -6.182 3.827 2.484 1.00 89.12 107 THR A CA 1
ATOM 875 C C . THR A 1 107 ? -5.888 5.325 2.377 1.00 89.12 107 THR A C 1
ATOM 877 O O . THR A 1 107 ? -6.807 6.125 2.226 1.00 89.12 107 THR A O 1
ATOM 880 N N . PHE A 1 108 ? -4.620 5.742 2.411 1.00 86.62 108 PHE A N 1
ATOM 881 C CA . PHE A 1 108 ? -4.273 7.169 2.370 1.00 86.62 108 PHE A CA 1
ATOM 882 C C . PHE A 1 108 ? -4.585 7.826 1.027 1.00 86.62 108 PHE A C 1
ATOM 884 O O . PHE A 1 108 ? -4.938 9.014 0.989 1.00 86.62 108 PHE A 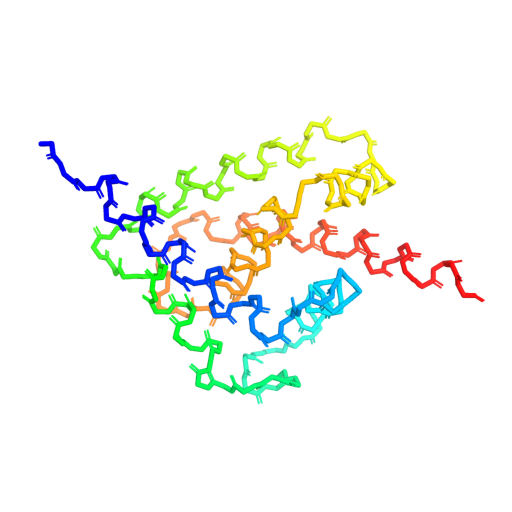O 1
ATOM 891 N N . LYS A 1 109 ? -4.448 7.070 -0.066 1.00 88.56 109 LYS A N 1
ATOM 892 C CA . LYS A 1 109 ? -4.735 7.556 -1.411 1.00 88.56 109 LYS A CA 1
ATOM 893 C C . LYS A 1 109 ? -6.239 7.740 -1.605 1.00 88.56 109 LYS A C 1
ATOM 895 O O . LYS A 1 109 ? -6.654 8.842 -1.959 1.00 88.56 109 LYS A O 1
ATOM 900 N N . HIS A 1 110 ? -7.042 6.721 -1.290 1.00 86.69 110 HIS A N 1
ATOM 901 C CA . HIS A 1 110 ? -8.433 6.641 -1.750 1.00 86.69 110 HIS A CA 1
ATOM 902 C C . HIS A 1 110 ? -9.512 6.718 -0.663 1.00 86.69 110 HIS A C 1
ATOM 904 O O . HIS A 1 110 ? -10.676 6.928 -0.996 1.00 86.69 110 HIS A O 1
ATOM 910 N N . SER A 1 111 ? -9.177 6.613 0.627 1.00 81.06 111 SER A N 1
ATOM 911 C CA . SER A 1 111 ? -10.167 6.790 1.700 1.00 81.06 111 SER A CA 1
ATOM 912 C C . SER A 1 111 ? -10.426 8.274 1.951 1.00 81.06 111 SER A C 1
ATOM 914 O O . SER A 1 111 ? -9.672 8.942 2.659 1.00 81.06 111 SER A O 1
ATOM 916 N N . TYR A 1 112 ? -11.474 8.829 1.341 1.00 68.75 112 TYR A N 1
ATOM 917 C CA . TYR A 1 112 ? -11.838 10.243 1.502 1.00 68.75 112 TYR A CA 1
ATOM 918 C C . TYR A 1 112 ? -12.180 10.609 2.950 1.00 68.75 112 TYR A C 1
ATOM 920 O O . TYR A 1 112 ? -11.787 11.689 3.381 1.00 68.75 112 TYR A O 1
ATOM 928 N N . ASP A 1 113 ? -12.771 9.679 3.703 1.00 67.25 113 ASP A N 1
ATOM 929 C CA . ASP A 1 113 ? -13.199 9.870 5.095 1.00 67.25 113 ASP A CA 1
ATOM 930 C C . ASP A 1 113 ? -12.040 9.832 6.109 1.00 67.25 113 ASP A C 1
ATOM 932 O O . ASP A 1 113 ? -12.235 10.077 7.299 1.00 67.25 113 ASP A O 1
ATOM 936 N N . PHE A 1 114 ? -10.812 9.534 5.665 1.00 70.31 114 PHE A N 1
ATOM 937 C CA . PHE A 1 114 ? -9.635 9.607 6.525 1.00 70.31 114 PHE A CA 1
ATOM 938 C C . PHE A 1 114 ? -9.164 11.062 6.677 1.00 70.31 114 PHE A C 1
ATOM 940 O O . PHE A 1 114 ? -8.343 11.564 5.896 1.00 70.31 114 PHE A O 1
ATOM 947 N N . GLU A 1 115 ? -9.702 11.743 7.689 1.00 67.31 115 GLU A N 1
ATOM 948 C CA . GLU A 1 115 ? -9.284 13.084 8.104 1.00 67.31 115 GLU A CA 1
ATOM 949 C C . GLU A 1 115 ? -8.007 13.020 8.960 1.00 67.31 115 GLU A C 1
ATOM 951 O O . GLU A 1 115 ? -8.048 12.827 10.175 1.00 67.31 115 GLU A O 1
ATOM 956 N N . ASP A 1 116 ? -6.847 13.198 8.320 1.00 70.62 116 ASP A N 1
ATOM 957 C CA . ASP A 1 116 ? -5.558 13.336 9.006 1.00 70.62 116 ASP A CA 1
ATOM 958 C C . ASP A 1 116 ? -4.753 14.514 8.417 1.00 70.62 116 ASP A C 1
ATOM 960 O O . ASP A 1 116 ? -4.545 14.562 7.199 1.00 70.62 116 ASP A O 1
ATOM 964 N N . PRO A 1 117 ? -4.257 15.455 9.246 1.00 74.94 117 PRO A N 1
ATOM 965 C CA . PRO A 1 117 ? -3.472 16.605 8.782 1.00 74.94 117 PRO A CA 1
ATOM 966 C C . PRO A 1 117 ? -2.191 16.238 8.017 1.00 74.94 117 PRO A C 1
ATOM 968 O O . PRO A 1 117 ? -1.706 17.014 7.196 1.00 74.94 117 PRO A O 1
ATOM 971 N N . GLU A 1 118 ? -1.625 15.060 8.274 1.00 76.50 118 GLU A N 1
ATOM 972 C CA . GLU A 1 118 ? -0.425 14.537 7.626 1.00 76.50 118 GLU A CA 1
ATOM 973 C C . GLU A 1 118 ? -0.735 13.630 6.427 1.00 76.50 118 GLU A C 1
ATOM 975 O O . GLU A 1 118 ? 0.199 13.191 5.752 1.00 76.50 118 GLU A O 1
ATOM 980 N N . ARG A 1 119 ? -2.012 13.370 6.103 1.00 82.00 119 ARG A N 1
ATOM 981 C CA . ARG A 1 119 ? -2.415 12.517 4.969 1.00 82.00 119 ARG A CA 1
ATOM 982 C C . ARG A 1 119 ? -1.725 12.915 3.669 1.00 82.00 119 ARG A C 1
ATOM 984 O O . ARG A 1 119 ? -1.220 12.053 2.958 1.00 82.00 119 ARG A O 1
ATOM 991 N N . SER A 1 120 ? -1.666 14.214 3.370 1.00 83.50 120 SER A N 1
ATOM 992 C CA . SER A 1 120 ? -0.991 14.725 2.167 1.00 83.50 120 SER A CA 1
ATOM 993 C C . SER A 1 120 ? 0.498 14.359 2.149 1.00 83.50 120 SER A C 1
ATOM 995 O O . SER A 1 120 ? 1.025 13.935 1.123 1.00 83.50 120 SER A O 1
ATOM 997 N N . THR A 1 121 ? 1.172 14.459 3.295 1.00 86.31 121 THR A N 1
ATOM 998 C CA . THR A 1 121 ? 2.590 14.109 3.441 1.00 86.31 121 THR A CA 1
ATOM 999 C C . THR A 1 121 ? 2.816 12.606 3.299 1.00 86.31 121 THR A C 1
ATOM 1001 O O . THR A 1 121 ? 3.694 12.194 2.545 1.00 86.31 121 THR A O 1
ATOM 1004 N N . LEU A 1 122 ? 2.011 11.782 3.974 1.00 86.31 122 LEU A N 1
ATOM 1005 C CA . LEU A 1 122 ? 2.124 10.321 3.916 1.00 86.31 122 LEU A CA 1
ATOM 1006 C C . LEU A 1 122 ? 1.843 9.801 2.501 1.00 86.31 122 LEU A C 1
ATOM 1008 O O . LEU A 1 122 ? 2.638 9.031 1.967 1.00 86.31 122 LEU A O 1
ATOM 1012 N N . ASN A 1 123 ? 0.803 10.326 1.848 1.00 88.25 123 ASN A N 1
ATOM 1013 C CA . ASN A 1 123 ? 0.488 10.007 0.459 1.00 88.25 123 ASN A CA 1
ATOM 1014 C C . ASN A 1 123 ? 1.629 10.421 -0.489 1.00 88.25 123 ASN A C 1
ATOM 1016 O O . ASN A 1 123 ? 1.980 9.668 -1.389 1.00 88.25 123 ASN A O 1
ATOM 1020 N N . LYS A 1 124 ? 2.277 11.580 -0.286 1.00 90.38 124 LYS A N 1
ATOM 1021 C CA . LYS A 1 124 ? 3.459 11.970 -1.083 1.00 90.38 124 LYS A CA 1
ATOM 1022 C C . LYS A 1 124 ? 4.609 10.973 -0.943 1.00 90.38 124 LYS A C 1
ATOM 1024 O O . LYS A 1 124 ? 5.174 10.582 -1.958 1.00 90.38 124 LYS A O 1
ATOM 1029 N N . ILE A 1 125 ? 4.932 10.547 0.280 1.00 91.06 125 ILE A N 1
ATOM 1030 C CA . ILE A 1 125 ? 5.991 9.554 0.529 1.00 91.06 125 ILE A CA 1
ATOM 1031 C C . ILE A 1 125 ? 5.654 8.232 -0.172 1.00 91.06 125 ILE A C 1
ATOM 1033 O O . ILE A 1 125 ? 6.480 7.693 -0.905 1.00 91.06 125 ILE A O 1
ATOM 1037 N N . GLN A 1 126 ? 4.426 7.742 0.000 1.00 93.62 126 GLN A N 1
ATOM 1038 C CA . GLN A 1 126 ? 3.974 6.499 -0.622 1.00 93.62 126 GLN A CA 1
ATOM 1039 C C . GLN A 1 126 ? 3.944 6.591 -2.154 1.00 93.62 126 GLN A C 1
ATOM 1041 O O . GLN A 1 126 ? 4.370 5.649 -2.809 1.00 93.62 126 GLN A O 1
ATOM 1046 N N . ASN A 1 127 ? 3.534 7.728 -2.734 1.00 94.38 127 ASN A N 1
ATOM 1047 C CA . ASN A 1 127 ? 3.594 7.953 -4.183 1.00 94.38 127 ASN A CA 1
ATOM 1048 C C . ASN A 1 127 ? 5.035 7.925 -4.709 1.00 94.38 127 ASN A C 1
ATOM 1050 O O . ASN A 1 127 ? 5.259 7.428 -5.807 1.00 94.38 127 ASN A O 1
ATOM 1054 N N . THR A 1 128 ? 6.010 8.444 -3.955 1.00 94.06 128 THR A N 1
ATOM 1055 C CA . THR A 1 128 ? 7.428 8.364 -4.341 1.00 94.06 128 THR A CA 1
ATOM 1056 C C . THR A 1 128 ? 7.904 6.914 -4.381 1.00 94.06 128 THR A C 1
ATOM 1058 O O . THR A 1 128 ? 8.474 6.501 -5.386 1.00 94.06 128 THR A O 1
ATOM 1061 N N . ILE A 1 129 ? 7.614 6.133 -3.335 1.00 94.12 129 ILE A N 1
ATOM 1062 C CA . ILE A 1 129 ? 7.972 4.707 -3.265 1.00 94.12 129 ILE A CA 1
ATOM 1063 C C . ILE A 1 129 ? 7.274 3.922 -4.385 1.00 94.12 129 ILE A C 1
ATOM 1065 O O . ILE A 1 129 ? 7.913 3.156 -5.102 1.00 94.12 129 ILE A O 1
ATOM 1069 N N . ALA A 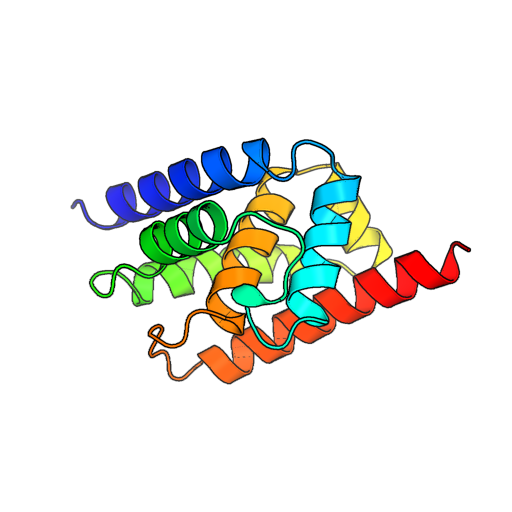1 130 ? 5.971 4.143 -4.579 1.00 95.56 130 ALA A N 1
ATOM 1070 C CA . ALA A 1 130 ? 5.197 3.502 -5.636 1.00 95.56 130 ALA A CA 1
ATOM 1071 C C . ALA A 1 130 ? 5.777 3.819 -7.019 1.00 95.56 130 ALA A C 1
ATOM 1073 O O . ALA A 1 130 ? 6.009 2.907 -7.805 1.00 95.56 130 ALA A O 1
ATOM 1074 N N . LYS A 1 131 ? 6.097 5.090 -7.289 1.00 95.12 131 LYS A N 1
ATOM 1075 C CA . LYS A 1 131 ? 6.723 5.499 -8.548 1.00 95.12 131 LYS A CA 1
ATOM 1076 C C . LYS A 1 131 ? 8.068 4.808 -8.770 1.00 95.12 131 LYS A C 1
ATOM 1078 O O . LYS A 1 131 ? 8.292 4.279 -9.848 1.00 95.12 131 LYS A O 1
ATOM 1083 N N . GLN A 1 132 ? 8.931 4.771 -7.754 1.00 92.69 132 GLN A N 1
ATOM 1084 C CA . GLN A 1 132 ? 10.226 4.087 -7.832 1.00 92.69 132 GLN A CA 1
ATOM 1085 C C . GLN A 1 132 ? 10.074 2.608 -8.208 1.00 92.69 132 GLN A C 1
ATOM 1087 O O . GLN A 1 132 ? 10.806 2.113 -9.063 1.00 92.69 132 GLN A O 1
ATOM 1092 N N . ILE A 1 133 ? 9.105 1.918 -7.601 1.00 93.12 133 ILE A N 1
ATOM 1093 C CA . ILE A 1 133 ? 8.786 0.521 -7.912 1.00 93.12 133 ILE A CA 1
ATOM 1094 C C . ILE A 1 133 ? 8.291 0.389 -9.357 1.00 93.12 133 ILE A C 1
ATOM 1096 O O . ILE A 1 133 ? 8.771 -0.472 -10.085 1.00 93.12 133 ILE A O 1
ATOM 1100 N N . ILE A 1 134 ? 7.354 1.236 -9.791 1.00 92.94 134 ILE A N 1
ATOM 1101 C CA . ILE A 1 134 ? 6.785 1.194 -11.149 1.00 92.94 134 ILE A CA 1
ATOM 1102 C C . ILE A 1 134 ? 7.861 1.450 -12.209 1.00 92.94 134 ILE A C 1
ATOM 1104 O O . ILE A 1 134 ? 7.937 0.706 -13.187 1.00 92.94 134 ILE A O 1
ATOM 1108 N N . ASP A 1 135 ? 8.704 2.463 -12.003 1.00 91.56 135 ASP A N 1
ATOM 1109 C CA . ASP A 1 135 ? 9.799 2.807 -12.912 1.00 91.56 135 ASP A CA 1
ATOM 1110 C C . ASP A 1 135 ? 10.762 1.617 -13.064 1.00 91.56 135 ASP A C 1
ATOM 1112 O O . ASP A 1 135 ? 11.111 1.253 -14.187 1.00 91.56 135 ASP A O 1
ATOM 1116 N N . PHE A 1 136 ? 11.101 0.942 -11.959 1.00 87.50 136 PHE A N 1
ATOM 1117 C CA . PHE A 1 136 ? 11.921 -0.273 -11.976 1.00 87.50 136 PHE A CA 1
ATOM 1118 C C . PHE A 1 136 ? 11.259 -1.425 -12.753 1.00 87.50 136 PHE A C 1
ATOM 1120 O O . PHE A 1 136 ? 11.880 -2.070 -13.596 1.00 87.50 136 PHE A O 1
ATOM 1127 N N . LEU A 1 137 ? 9.963 -1.664 -12.530 1.00 84.12 137 LEU A N 1
ATOM 1128 C CA . LEU A 1 137 ? 9.213 -2.707 -13.242 1.00 84.12 137 LEU A CA 1
ATOM 1129 C C . LEU A 1 137 ? 9.110 -2.462 -14.754 1.00 84.12 137 LEU A C 1
ATOM 1131 O O . LEU A 1 137 ? 8.851 -3.405 -15.506 1.00 84.12 137 LEU A O 1
ATOM 1135 N N . HIS A 1 138 ? 9.238 -1.210 -15.192 1.00 82.69 138 HIS A N 1
ATOM 1136 C CA . HIS A 1 138 ? 9.244 -0.836 -16.601 1.00 82.69 138 HIS A CA 1
ATOM 1137 C C . HIS A 1 138 ? 10.650 -0.821 -17.212 1.00 82.69 138 HIS A C 1
ATOM 1139 O O . HIS A 1 138 ? 10.753 -1.047 -18.413 1.00 82.69 138 HIS A O 1
ATOM 1145 N N . SER A 1 139 ? 11.711 -0.597 -16.428 1.00 75.94 139 SER A N 1
ATOM 1146 C CA . SER A 1 139 ? 13.098 -0.676 -16.915 1.00 75.94 139 SER A CA 1
ATOM 1147 C C . SER A 1 139 ? 13.592 -2.105 -17.151 1.00 75.94 139 SER A C 1
ATOM 1149 O O . SER A 1 139 ? 14.517 -2.298 -17.930 1.00 75.94 139 SER A O 1
ATOM 1151 N N . ASP A 1 140 ? 12.964 -3.096 -16.514 1.00 56.44 140 ASP A N 1
ATOM 1152 C CA . ASP A 1 140 ? 13.245 -4.529 -16.701 1.00 56.44 140 ASP A CA 1
ATOM 1153 C C . ASP A 1 140 ? 12.533 -5.151 -17.932 1.00 56.44 140 ASP A C 1
ATOM 1155 O O . ASP A 1 140 ? 12.486 -6.377 -18.073 1.00 56.44 140 ASP A O 1
ATOM 1159 N N . LYS A 1 141 ? 11.955 -4.329 -18.822 1.00 48.03 141 LYS A N 1
ATOM 1160 C CA . LYS A 1 141 ? 11.360 -4.739 -20.109 1.00 48.03 141 LYS A CA 1
ATOM 1161 C C . LYS A 1 141 ? 12.194 -4.256 -21.289 1.00 48.03 141 LYS A C 1
ATOM 1163 O O . LYS A 1 141 ? 12.299 -5.038 -22.260 1.00 48.03 141 LYS A O 1
#